Protein AF-A0A7D9H496-F1 (afdb_monomer)

pLDDT: mean 77.77, std 19.49, range [36.91, 95.25]

Foldseek 3Di:
DDDPPPPPCPDLVNLLVVLLVLLCVQPVPQSVVLVVCVVVVVDDSVVSSVSSNVSNCVVPPPD

Structure (mmCIF, N/CA/C/O backbone):
data_AF-A0A7D9H496-F1
#
_entry.id   AF-A0A7D9H496-F1
#
loop_
_atom_site.group_PDB
_atom_site.id
_atom_site.type_symbol
_atom_site.label_atom_id
_atom_site.label_alt_id
_atom_site.label_comp_id
_atom_site.label_asym_id
_atom_site.label_entity_id
_atom_site.label_seq_id
_atom_site.pdbx_PDB_ins_code
_atom_site.Cartn_x
_atom_site.Cartn_y
_atom_site.Cartn_z
_atom_site.occupancy
_atom_site.B_iso_or_equiv
_atom_site.auth_seq_id
_atom_site.auth_comp_id
_atom_site.auth_asym_id
_atom_site.auth_atom_id
_atom_site.pdbx_PDB_model_num
ATOM 1 N N . MET A 1 1 ? 6.122 -28.563 -26.627 1.00 36.91 1 MET A N 1
ATOM 2 C CA . MET A 1 1 ? 6.802 -28.662 -25.322 1.00 36.91 1 MET A CA 1
ATOM 3 C C . MET A 1 1 ? 7.149 -27.252 -24.902 1.00 36.91 1 MET A C 1
ATOM 5 O O . MET A 1 1 ? 7.877 -26.578 -25.621 1.00 36.91 1 MET A O 1
ATOM 9 N N . GLU A 1 2 ? 6.487 -26.802 -23.842 1.00 43.66 2 GLU A N 1
ATOM 10 C CA . GLU A 1 2 ? 6.578 -25.474 -23.239 1.00 43.66 2 GLU A CA 1
ATOM 11 C C . GLU A 1 2 ? 8.007 -25.113 -22.818 1.00 43.66 2 GLU A C 1
ATOM 13 O O . GLU A 1 2 ? 8.717 -25.932 -22.242 1.00 43.66 2 GLU A O 1
ATOM 18 N N . GLN A 1 3 ? 8.393 -23.857 -23.041 1.00 44.56 3 GLN A N 1
ATOM 19 C CA . GLN A 1 3 ? 9.381 -23.189 -22.200 1.00 44.56 3 GLN A CA 1
ATOM 20 C C . GLN A 1 3 ? 8.642 -22.085 -21.449 1.00 44.56 3 GLN A C 1
ATOM 22 O O . GLN A 1 3 ? 8.450 -20.985 -21.961 1.00 44.56 3 GLN A O 1
ATOM 27 N N . ALA A 1 4 ? 8.163 -22.420 -20.252 1.00 43.81 4 ALA A N 1
ATOM 28 C CA . ALA A 1 4 ? 7.719 -21.438 -19.281 1.00 43.81 4 ALA A CA 1
ATOM 29 C C . ALA A 1 4 ? 8.966 -20.689 -18.798 1.00 43.81 4 ALA A C 1
ATOM 31 O O . ALA A 1 4 ? 9.709 -21.170 -17.945 1.00 43.81 4 ALA A O 1
ATOM 32 N N . THR A 1 5 ? 9.241 -19.530 -19.392 1.00 46.91 5 THR A N 1
ATOM 33 C CA . THR A 1 5 ? 10.176 -18.569 -18.815 1.00 46.91 5 THR A CA 1
ATOM 34 C C . THR A 1 5 ? 9.554 -18.083 -17.518 1.00 46.91 5 THR A C 1
ATOM 36 O O . THR A 1 5 ? 8.609 -17.295 -17.544 1.00 46.91 5 THR A O 1
ATOM 39 N N . CYS A 1 6 ? 10.043 -18.608 -16.396 1.00 48.97 6 CYS A N 1
ATOM 40 C CA . CYS A 1 6 ? 9.774 -18.090 -15.065 1.00 48.97 6 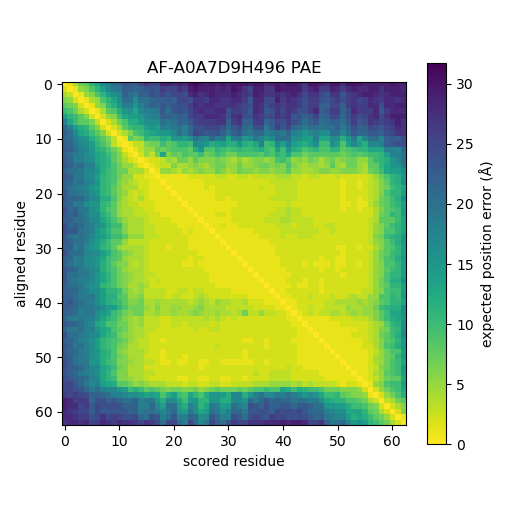CYS A CA 1
ATOM 41 C C . CYS A 1 6 ? 10.012 -16.579 -15.116 1.00 48.97 6 CYS A C 1
ATOM 43 O O . CYS A 1 6 ? 11.146 -16.133 -15.292 1.00 48.97 6 CYS A O 1
ATOM 45 N N . VAL A 1 7 ? 8.926 -15.807 -15.084 1.00 45.53 7 VAL A N 1
ATOM 46 C CA . VAL A 1 7 ? 8.960 -14.347 -15.092 1.00 45.53 7 VAL A CA 1
ATOM 47 C C . VAL A 1 7 ? 9.827 -13.938 -13.907 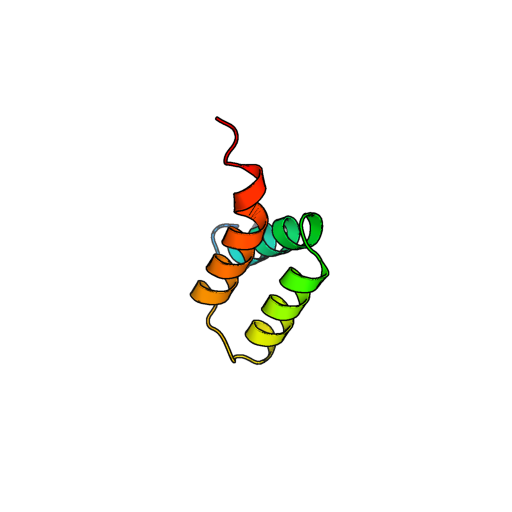1.00 45.53 7 VAL A C 1
ATOM 49 O O . VAL A 1 7 ? 9.495 -14.260 -12.769 1.00 45.53 7 VAL A O 1
ATOM 52 N N . GLY A 1 8 ? 10.983 -13.337 -14.198 1.00 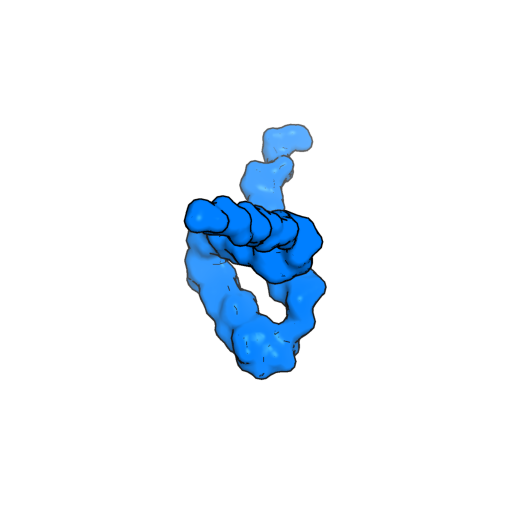45.56 8 GLY A N 1
ATOM 53 C CA . GLY A 1 8 ? 11.990 -12.977 -13.207 1.00 45.56 8 GLY A CA 1
ATOM 54 C C . GLY A 1 8 ? 11.358 -12.212 -12.051 1.00 45.56 8 GLY A C 1
ATOM 55 O O . GLY A 1 8 ? 10.801 -11.133 -12.237 1.00 45.56 8 GLY A O 1
ATOM 56 N N . ALA A 1 9 ? 11.449 -12.818 -10.874 1.00 49.81 9 ALA A N 1
ATOM 57 C CA . ALA A 1 9 ? 10.831 -12.431 -9.617 1.00 49.81 9 ALA A CA 1
ATOM 58 C C . ALA A 1 9 ? 11.462 -11.187 -8.950 1.00 49.81 9 ALA A C 1
ATOM 60 O O . ALA A 1 9 ? 11.114 -10.874 -7.821 1.00 49.81 9 ALA A O 1
ATOM 61 N N . ASP A 1 10 ? 12.327 -10.444 -9.650 1.00 51.44 10 ASP A N 1
ATOM 62 C CA . ASP A 1 10 ? 13.066 -9.275 -9.135 1.00 51.44 10 ASP A CA 1
ATOM 63 C C . ASP A 1 10 ? 12.522 -7.927 -9.655 1.00 51.44 10 ASP A C 1
ATOM 65 O O . ASP A 1 10 ? 13.227 -6.917 -9.698 1.00 51.44 10 ASP A O 1
ATOM 69 N N . HIS A 1 11 ? 11.267 -7.881 -10.110 1.00 51.22 11 HIS A N 1
ATOM 70 C CA . HIS A 1 11 ? 10.653 -6.623 -10.532 1.00 51.22 11 HIS A CA 1
ATOM 71 C C . HIS A 1 11 ? 10.155 -5.847 -9.296 1.00 51.22 11 HIS A C 1
ATOM 73 O O . HIS A 1 11 ? 9.521 -6.453 -8.429 1.00 51.22 11 HIS A O 1
ATOM 79 N N . PRO A 1 12 ? 10.338 -4.513 -9.204 1.00 58.47 12 PRO A N 1
ATOM 80 C CA . PRO A 1 12 ? 9.832 -3.710 -8.081 1.00 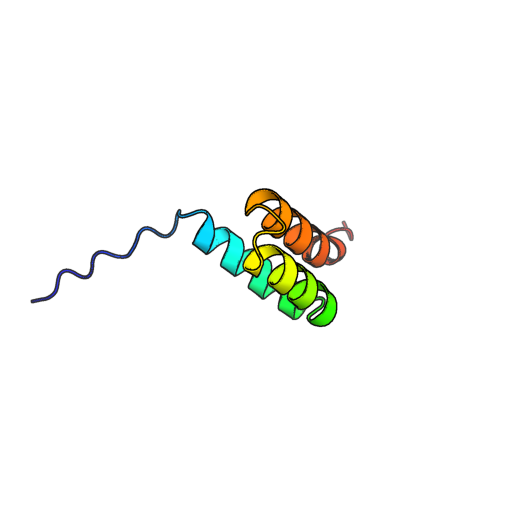58.47 12 PRO A CA 1
ATOM 81 C C . PRO A 1 12 ? 8.329 -3.903 -7.830 1.00 58.47 12 PRO A C 1
ATOM 83 O O . PRO A 1 12 ? 7.873 -3.785 -6.700 1.00 58.47 12 PRO A O 1
ATOM 86 N N . GLN A 1 13 ? 7.569 -4.285 -8.858 1.00 63.66 13 GLN A N 1
ATOM 87 C CA . GLN A 1 13 ? 6.151 -4.632 -8.743 1.00 63.66 13 GLN A CA 1
ATOM 88 C C . GLN A 1 13 ? 5.891 -5.877 -7.876 1.00 63.66 13 GLN A C 1
ATOM 90 O O . GLN A 1 13 ? 4.907 -5.894 -7.139 1.00 63.66 13 GLN A O 1
ATOM 95 N N . THR A 1 14 ? 6.755 -6.895 -7.924 1.00 68.75 14 THR A N 1
ATOM 96 C CA . THR A 1 14 ? 6.623 -8.108 -7.098 1.00 68.75 14 THR A CA 1
ATOM 97 C C . THR A 1 14 ? 6.896 -7.782 -5.632 1.00 68.75 14 THR A C 1
ATOM 99 O O . THR A 1 14 ? 6.067 -8.084 -4.779 1.00 68.75 14 THR A O 1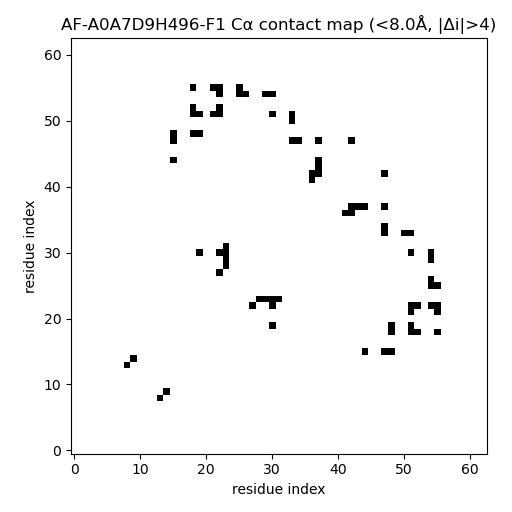
ATOM 102 N N . MET A 1 15 ? 7.983 -7.053 -5.351 1.00 68.50 15 MET A N 1
ATOM 103 C CA . MET A 1 15 ? 8.321 -6.593 -3.996 1.00 68.50 15 MET A CA 1
ATOM 104 C C . MET A 1 15 ? 7.224 -5.693 -3.406 1.00 68.50 15 MET A C 1
ATOM 106 O O . MET A 1 15 ? 6.835 -5.851 -2.253 1.00 68.50 15 MET A O 1
ATOM 110 N N . ILE A 1 16 ? 6.670 -4.780 -4.209 1.00 77.44 16 ILE A N 1
ATOM 111 C CA . ILE A 1 16 ? 5.537 -3.942 -3.802 1.00 77.44 16 ILE A CA 1
ATOM 112 C C . ILE A 1 16 ? 4.305 -4.792 -3.469 1.00 77.44 16 ILE A C 1
ATOM 114 O O . ILE A 1 16 ? 3.624 -4.518 -2.483 1.00 77.44 16 ILE A O 1
ATOM 118 N N . SER A 1 17 ? 4.042 -5.841 -4.251 1.00 81.19 17 SER A N 1
ATOM 119 C CA . SER A 1 17 ? 2.902 -6.734 -4.024 1.00 81.19 17 SER A CA 1
ATOM 120 C C . SER A 1 17 ? 3.034 -7.520 -2.716 1.00 81.19 17 SER A C 1
ATOM 122 O O . SER A 1 17 ? 2.050 -7.668 -1.997 1.00 81.19 17 SER A O 1
ATOM 124 N N . GLU A 1 18 ? 4.235 -7.982 -2.360 1.00 88.31 18 GLU A N 1
ATOM 125 C CA . GLU A 1 18 ? 4.474 -8.704 -1.101 1.00 88.31 18 GLU A CA 1
ATOM 126 C C . GLU A 1 18 ? 4.316 -7.809 0.134 1.00 88.31 18 GLU A C 1
ATOM 128 O O . GLU A 1 18 ? 3.660 -8.199 1.107 1.00 88.31 18 GLU A O 1
ATOM 133 N N . ILE A 1 19 ? 4.868 -6.591 0.090 1.00 89.81 19 ILE A N 1
ATOM 134 C CA . ILE A 1 19 ? 4.735 -5.621 1.187 1.00 89.81 19 ILE A CA 1
ATOM 135 C C . ILE A 1 19 ? 3.267 -5.191 1.323 1.00 89.81 19 ILE 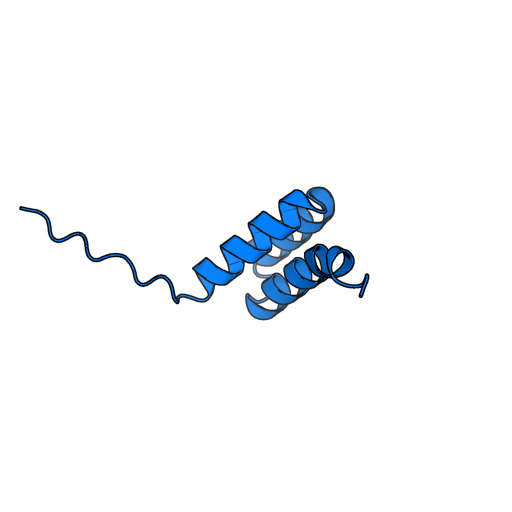A C 1
ATOM 137 O O . ILE A 1 19 ? 2.761 -5.109 2.439 1.00 89.81 19 ILE A O 1
ATOM 141 N N . TYR A 1 20 ? 2.554 -4.995 0.209 1.00 88.88 20 TYR A N 1
ATOM 142 C CA . TYR A 1 20 ? 1.117 -4.712 0.217 1.00 88.88 20 TYR A CA 1
ATOM 143 C C . TYR A 1 20 ? 0.301 -5.836 0.868 1.00 88.88 20 TYR A C 1
ATOM 145 O O . TYR A 1 20 ? -0.515 -5.558 1.746 1.00 88.88 20 TYR A O 1
ATOM 153 N N . ILE A 1 21 ? 0.532 -7.098 0.489 1.00 90.75 21 ILE A N 1
ATOM 154 C CA . ILE A 1 21 ? -0.161 -8.250 1.092 1.00 90.75 21 ILE A CA 1
ATOM 155 C C . ILE A 1 21 ? 0.138 -8.327 2.591 1.00 90.75 21 ILE A C 1
ATOM 157 O O . ILE A 1 21 ? -0.770 -8.541 3.388 1.00 90.75 21 ILE A O 1
ATOM 161 N N . SER A 1 22 ? 1.391 -8.109 2.989 1.00 91.00 22 SER A N 1
ATOM 162 C CA . SER A 1 22 ? 1.782 -8.107 4.402 1.00 91.00 22 SER A CA 1
ATOM 163 C C . SER A 1 22 ? 1.086 -6.987 5.177 1.00 91.00 22 SER A C 1
ATOM 165 O O . SER A 1 22 ? 0.563 -7.220 6.264 1.00 91.00 22 SER A O 1
ATOM 167 N N . ALA A 1 23 ? 1.014 -5.787 4.601 1.00 91.75 23 ALA A N 1
ATOM 168 C CA . ALA A 1 23 ? 0.336 -4.647 5.203 1.00 91.75 23 ALA A CA 1
ATOM 169 C C . ALA A 1 23 ? -1.178 -4.882 5.330 1.00 91.75 23 ALA A C 1
ATOM 171 O O . ALA A 1 23 ? -1.747 -4.574 6.376 1.00 91.75 23 ALA A O 1
ATOM 172 N N . LEU A 1 24 ? -1.820 -5.494 4.323 1.00 91.88 24 LEU A N 1
ATOM 173 C CA . LEU A 1 24 ? -3.237 -5.879 4.374 1.00 91.88 24 LEU A CA 1
ATOM 174 C C . LEU A 1 24 ? -3.558 -6.784 5.570 1.00 91.88 24 LEU A C 1
ATOM 176 O O . LEU A 1 24 ? -4.638 -6.667 6.142 1.00 91.88 24 LEU A O 1
ATOM 180 N N . LEU A 1 25 ? -2.639 -7.681 5.943 1.00 92.75 25 LEU A N 1
ATOM 181 C CA . LEU A 1 25 ? -2.819 -8.586 7.081 1.00 92.75 25 LEU A CA 1
ATOM 182 C C . LEU A 1 25 ? -2.685 -7.879 8.439 1.00 92.75 25 LEU A C 1
ATOM 184 O O . LEU A 1 25 ? -3.238 -8.370 9.422 1.00 92.75 25 LEU A O 1
ATOM 188 N N . VAL A 1 26 ? -1.959 -6.758 8.504 1.00 92.88 26 VAL A N 1
ATOM 189 C CA . VAL A 1 26 ? -1.769 -5.974 9.736 1.00 92.88 26 VAL A CA 1
ATOM 190 C C . VAL A 1 26 ? -2.864 -4.920 9.898 1.00 92.88 26 VAL A C 1
ATOM 192 O O . VAL A 1 26 ? -3.509 -4.852 10.942 1.00 92.88 26 VAL A O 1
ATOM 195 N N . ASP A 1 27 ? -3.090 -4.111 8.864 1.00 93.75 27 ASP A N 1
ATOM 196 C CA . ASP A 1 27 ? -4.123 -3.077 8.826 1.00 93.75 27 ASP A CA 1
ATOM 197 C C . ASP A 1 27 ? -4.694 -2.969 7.407 1.00 93.75 27 ASP A C 1
ATOM 199 O O . ASP A 1 27 ? -4.178 -2.250 6.543 1.00 93.75 27 ASP A O 1
ATOM 203 N N . GLU A 1 28 ? -5.784 -3.699 7.170 1.00 93.38 28 GLU A N 1
ATOM 204 C CA . GLU A 1 28 ? -6.505 -3.701 5.897 1.00 93.38 28 GLU A CA 1
ATOM 205 C C . GLU A 1 28 ? -6.982 -2.291 5.517 1.00 93.38 28 GLU A C 1
ATOM 207 O O . GLU A 1 28 ? -6.805 -1.855 4.380 1.00 93.38 28 GLU A O 1
ATOM 212 N N . ALA A 1 29 ? -7.548 -1.542 6.468 1.00 94.31 29 ALA A N 1
ATOM 213 C CA . ALA A 1 29 ? -8.180 -0.255 6.197 1.00 94.31 29 ALA A CA 1
ATOM 214 C C . ALA A 1 29 ? -7.163 0.813 5.776 1.00 94.31 29 ALA A C 1
ATOM 216 O O . ALA A 1 29 ? -7.442 1.624 4.883 1.00 94.31 29 ALA A O 1
ATOM 217 N N . LEU A 1 30 ? -5.992 0.836 6.413 1.00 93.25 30 LEU A N 1
ATOM 218 C CA . LEU A 1 30 ? -4.908 1.744 6.059 1.00 93.25 30 LEU A CA 1
ATOM 219 C C . LEU A 1 30 ? -4.217 1.298 4.764 1.00 93.25 30 LEU A C 1
ATOM 221 O O . LEU A 1 30 ? -3.982 2.122 3.876 1.00 93.25 30 LEU A O 1
ATOM 225 N N . SER A 1 31 ? -3.976 -0.002 4.601 1.00 93.94 31 SER A N 1
ATOM 226 C CA . SER A 1 31 ? -3.352 -0.563 3.397 1.00 93.94 31 SER A CA 1
ATOM 227 C C . SER A 1 31 ? -4.172 -0.304 2.138 1.00 93.94 31 SER A C 1
ATOM 229 O O . SER A 1 31 ? -3.617 0.049 1.093 1.00 93.94 31 SER A O 1
ATOM 231 N N . ASP A 1 32 ? -5.496 -0.399 2.245 1.00 93.81 32 ASP A N 1
ATOM 232 C CA . ASP A 1 32 ? -6.424 -0.154 1.145 1.00 93.81 32 ASP A CA 1
ATOM 233 C C . ASP A 1 32 ? -6.525 1.346 0.786 1.00 93.81 32 ASP A C 1
ATOM 235 O O . ASP A 1 32 ? -6.747 1.720 -0.369 1.00 93.81 32 ASP A O 1
ATOM 239 N N . GLN A 1 33 ? -6.292 2.249 1.748 1.00 95.25 33 GLN A N 1
ATOM 240 C CA . GLN A 1 33 ? -6.165 3.686 1.471 1.00 95.25 33 GLN A CA 1
ATOM 241 C C . GLN A 1 33 ? -4.893 4.009 0.682 1.00 95.25 33 GLN A C 1
ATOM 243 O O . GLN A 1 33 ? -4.955 4.778 -0.284 1.00 95.25 33 GLN A O 1
ATOM 248 N N . VAL A 1 34 ? -3.761 3.404 1.059 1.00 93.56 34 VAL A N 1
ATOM 249 C CA . VAL A 1 34 ? -2.488 3.545 0.335 1.00 93.56 34 VAL A CA 1
ATOM 250 C C . VAL A 1 34 ? -2.634 3.007 -1.089 1.00 93.56 34 VAL A C 1
ATOM 252 O O . VAL A 1 34 ? -2.292 3.716 -2.039 1.00 93.56 34 VAL A O 1
ATOM 255 N N . TRP A 1 35 ? -3.260 1.834 -1.258 1.00 92.88 35 TRP A N 1
ATOM 256 C CA . TRP A 1 35 ? -3.570 1.262 -2.572 1.00 92.88 35 TRP A CA 1
ATOM 257 C C . TRP A 1 35 ? -4.368 2.229 -3.450 1.00 92.88 35 TRP A C 1
ATOM 259 O O . TRP A 1 35 ? -3.953 2.551 -4.561 1.00 92.88 35 TRP A O 1
ATOM 269 N N . LYS A 1 36 ? -5.477 2.780 -2.939 1.00 93.88 36 LYS A N 1
ATOM 270 C CA . LYS A 1 36 ? -6.315 3.736 -3.688 1.00 93.88 36 LYS A CA 1
ATOM 271 C C . LYS A 1 36 ? -5.565 5.008 -4.084 1.00 93.88 36 LYS A C 1
ATOM 273 O O . LYS A 1 36 ? -5.909 5.622 -5.097 1.00 93.88 36 LYS A O 1
ATOM 278 N N . ALA A 1 37 ? -4.602 5.461 -3.283 1.00 93.25 37 ALA A N 1
ATOM 279 C CA . ALA A 1 37 ? -3.788 6.630 -3.605 1.00 93.25 37 ALA A CA 1
ATOM 280 C C . ALA A 1 37 ? -2.751 6.319 -4.697 1.00 93.25 37 ALA A C 1
ATOM 282 O O . ALA A 1 37 ? -2.591 7.114 -5.630 1.00 93.25 37 ALA A O 1
ATOM 283 N N . TRP A 1 38 ? -2.098 5.161 -4.604 1.00 92.75 38 TRP A N 1
ATOM 284 C CA . TRP A 1 38 ? -1.134 4.666 -5.583 1.00 92.75 38 TRP A CA 1
ATOM 285 C C . TRP A 1 38 ? -1.782 4.362 -6.940 1.00 92.75 38 TRP A C 1
ATOM 287 O O . TRP A 1 38 ? -1.341 4.898 -7.955 1.00 92.75 38 TRP A O 1
ATOM 297 N N . ASP A 1 39 ? -2.902 3.634 -6.957 1.00 91.88 39 ASP A N 1
ATOM 298 C CA . ASP A 1 39 ? -3.654 3.277 -8.171 1.00 91.88 39 ASP A CA 1
ATOM 299 C C . ASP A 1 39 ? -4.137 4.521 -8.942 1.00 91.88 39 ASP A C 1
ATOM 301 O O . ASP A 1 39 ? -4.032 4.619 -10.166 1.00 91.88 39 ASP A O 1
ATOM 305 N N . LYS A 1 40 ? -4.541 5.571 -8.215 1.00 94.38 40 LYS A N 1
ATOM 306 C CA . LYS A 1 40 ? -4.896 6.880 -8.796 1.00 94.38 40 LYS A CA 1
ATOM 307 C C . LYS A 1 40 ? -3.690 7.704 -9.263 1.00 94.38 40 LYS A C 1
ATOM 309 O O . LYS A 1 40 ? -3.866 8.873 -9.610 1.00 94.38 40 LYS A O 1
ATOM 314 N N . ARG A 1 41 ? -2.476 7.143 -9.237 1.00 90.31 41 ARG A N 1
ATOM 315 C CA . ARG A 1 41 ? -1.197 7.806 -9.544 1.00 90.31 41 ARG A CA 1
ATOM 316 C C . ARG A 1 41 ? -0.961 9.090 -8.748 1.00 90.31 41 ARG A C 1
ATOM 318 O O . ARG A 1 41 ? -0.262 9.992 -9.205 1.00 90.31 41 ARG A O 1
ATOM 325 N N . LYS A 1 42 ? -1.541 9.189 -7.548 1.00 91.31 42 LYS A N 1
ATOM 326 C CA . LYS A 1 42 ? -1.282 10.305 -6.621 1.00 91.31 42 LYS A CA 1
ATOM 327 C C . LYS A 1 42 ? 0.006 10.103 -5.823 1.00 91.31 42 LYS A C 1
ATOM 329 O O . LYS A 1 42 ? 0.389 10.976 -5.052 1.00 91.31 42 LYS A O 1
ATOM 334 N N . MET A 1 43 ? 0.640 8.947 -5.988 1.00 88.94 43 MET A N 1
ATOM 335 C CA . MET A 1 43 ? 1.783 8.482 -5.222 1.00 88.94 43 MET A CA 1
ATOM 336 C C . MET A 1 43 ? 2.658 7.606 -6.120 1.00 88.94 43 MET A C 1
ATOM 338 O O . MET A 1 43 ? 2.131 6.875 -6.957 1.00 88.94 43 MET A O 1
ATOM 342 N N . SER A 1 44 ? 3.980 7.697 -5.968 1.00 89.88 44 SER A N 1
ATOM 343 C CA . SER A 1 44 ? 4.909 6.825 -6.687 1.00 89.88 44 SER A CA 1
ATOM 344 C C . SER A 1 44 ? 5.031 5.459 -6.013 1.00 89.88 44 SER A C 1
ATOM 346 O O . SER A 1 44 ? 4.756 5.317 -4.822 1.00 89.88 44 SER A O 1
ATOM 348 N N . ASP A 1 45 ? 5.526 4.482 -6.767 1.00 89.12 45 ASP A N 1
ATOM 349 C CA . ASP A 1 45 ? 5.864 3.131 -6.304 1.00 89.12 45 ASP A CA 1
ATOM 350 C C . ASP A 1 45 ? 6.721 3.139 -5.028 1.00 89.12 45 ASP A C 1
ATOM 352 O O . ASP A 1 45 ? 6.459 2.386 -4.093 1.00 89.12 45 ASP A O 1
ATOM 356 N N . PHE A 1 46 ? 7.699 4.050 -4.956 1.00 89.19 46 PHE A N 1
ATOM 357 C CA . PHE A 1 46 ? 8.558 4.222 -3.783 1.00 89.19 46 PHE A CA 1
ATOM 358 C C . PHE A 1 46 ? 7.762 4.604 -2.527 1.00 89.19 46 PHE A C 1
ATOM 360 O O . PHE A 1 46 ? 7.927 3.991 -1.476 1.00 89.19 46 PHE A O 1
ATOM 367 N N . TRP A 1 47 ? 6.882 5.603 -2.633 1.00 91.00 47 TRP A N 1
ATOM 368 C CA . TRP A 1 47 ? 6.091 6.076 -1.495 1.00 91.00 47 TRP A CA 1
ATOM 369 C C . TRP A 1 47 ? 5.030 5.064 -1.062 1.00 91.00 47 TRP A C 1
ATOM 371 O O . TRP A 1 47 ? 4.784 4.925 0.133 1.00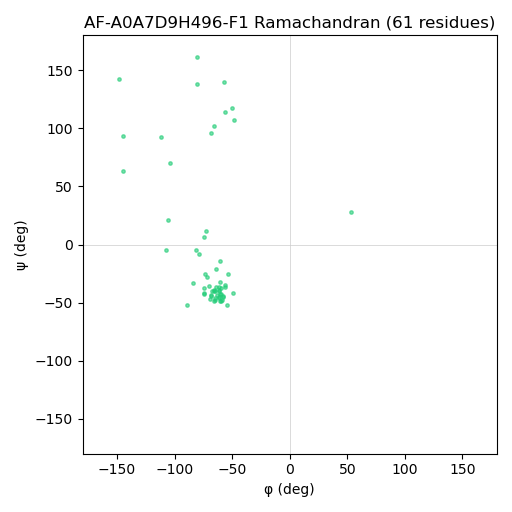 91.00 47 TRP A O 1
ATOM 381 N N . ALA A 1 48 ? 4.439 4.340 -2.014 1.00 91.19 48 ALA A N 1
ATOM 382 C CA . ALA A 1 48 ? 3.486 3.280 -1.713 1.00 91.19 48 ALA A CA 1
ATOM 383 C C . ALA A 1 48 ? 4.170 2.130 -0.959 1.00 91.19 48 ALA A C 1
ATOM 385 O O . ALA A 1 48 ? 3.710 1.741 0.113 1.00 91.19 48 ALA A O 1
ATOM 386 N N . GLY A 1 49 ? 5.327 1.672 -1.454 1.00 91.50 49 GLY A N 1
ATOM 387 C CA . GLY A 1 49 ? 6.153 0.670 -0.779 1.00 91.50 49 GLY A CA 1
ATOM 388 C C . GLY A 1 49 ? 6.575 1.097 0.628 1.00 91.50 49 GLY A C 1
ATOM 389 O O . GLY A 1 49 ? 6.435 0.316 1.564 1.00 91.50 49 GLY A O 1
ATOM 390 N N . TRP A 1 50 ? 7.017 2.348 0.802 1.00 91.38 50 TRP A N 1
ATOM 391 C CA . TRP A 1 50 ? 7.383 2.887 2.116 1.00 91.38 50 TRP A CA 1
ATOM 392 C C . TRP A 1 50 ? 6.202 2.896 3.090 1.00 91.38 50 TRP A C 1
ATOM 394 O O . TRP A 1 50 ? 6.341 2.477 4.233 1.00 91.38 50 TRP A O 1
ATOM 404 N N . LEU A 1 51 ? 5.024 3.351 2.656 1.00 93.00 51 LEU A N 1
ATOM 405 C CA . LEU A 1 51 ? 3.850 3.392 3.527 1.00 93.00 51 LEU A CA 1
ATOM 406 C C . LEU A 1 51 ? 3.397 1.993 3.936 1.00 93.00 51 LEU A C 1
ATOM 408 O O . LEU A 1 51 ? 3.187 1.763 5.124 1.00 93.00 51 LEU A O 1
ATOM 412 N N . TRP A 1 52 ? 3.309 1.042 3.003 1.00 93.81 52 TRP A N 1
ATOM 413 C CA . TRP A 1 52 ? 2.999 -0.339 3.371 1.00 93.81 52 TRP A CA 1
ATOM 414 C C . TRP A 1 52 ? 4.064 -0.938 4.296 1.00 93.81 52 TRP A C 1
ATOM 416 O O . TRP A 1 52 ? 3.707 -1.618 5.251 1.00 93.81 52 TRP A O 1
ATOM 426 N N . TRP A 1 53 ? 5.346 -0.612 4.109 1.00 91.50 53 TRP A N 1
ATOM 427 C CA . TRP A 1 53 ? 6.398 -1.020 5.042 1.00 91.50 53 TRP A CA 1
ATOM 428 C C . TRP A 1 53 ? 6.141 -0.497 6.457 1.00 91.50 53 TRP A C 1
ATOM 430 O O . TRP A 1 53 ? 6.150 -1.279 7.401 1.00 91.50 53 TRP A O 1
ATOM 440 N N . THR A 1 54 ? 5.814 0.791 6.613 1.00 91.12 54 THR A N 1
ATOM 441 C CA . THR A 1 54 ? 5.514 1.380 7.933 1.00 91.12 54 THR A CA 1
ATOM 442 C C . THR A 1 54 ? 4.272 0.795 8.607 1.00 91.12 54 THR A C 1
ATOM 444 O O . THR A 1 54 ? 4.141 0.901 9.822 1.00 91.12 54 THR A O 1
ATOM 447 N N . ILE A 1 55 ? 3.363 0.175 7.847 1.00 91.19 55 ILE A N 1
ATOM 448 C CA . ILE A 1 55 ? 2.210 -0.551 8.398 1.00 91.19 55 ILE A CA 1
ATOM 449 C C . ILE A 1 55 ? 2.657 -1.892 8.992 1.00 91.19 55 ILE A C 1
ATOM 451 O O . ILE A 1 55 ? 2.147 -2.297 10.030 1.00 91.19 55 ILE A O 1
ATOM 455 N N . VAL A 1 56 ? 3.625 -2.568 8.365 1.00 88.12 56 VAL A N 1
ATOM 456 C CA . VAL A 1 56 ? 4.135 -3.885 8.792 1.00 88.12 56 VAL A CA 1
ATOM 457 C C . VAL A 1 56 ? 5.209 -3.768 9.887 1.00 88.12 56 VAL A C 1
ATOM 459 O O . VAL A 1 56 ? 5.297 -4.613 10.779 1.00 88.12 56 VAL A O 1
ATOM 462 N N . GLU A 1 57 ? 6.012 -2.704 9.858 1.00 80.62 57 GLU A N 1
ATOM 463 C CA . GLU A 1 57 ? 7.113 -2.432 10.788 1.00 80.62 57 GLU A CA 1
ATOM 464 C C . GLU A 1 57 ? 6.750 -2.393 12.292 1.00 80.62 57 GLU A C 1
ATOM 466 O O . GLU A 1 57 ? 7.562 -2.888 13.078 1.00 80.62 57 GLU A O 1
ATOM 471 N N . PRO A 1 58 ? 5.569 -1.921 12.757 1.00 62.47 58 PRO A N 1
ATOM 472 C CA . PRO A 1 58 ? 5.235 -1.947 14.185 1.00 62.47 58 PRO A CA 1
ATOM 473 C C . PRO A 1 58 ? 5.193 -3.352 14.813 1.00 62.47 58 PRO A C 1
ATOM 475 O O . PRO A 1 58 ? 5.242 -3.449 16.034 1.00 62.47 58 PRO A O 1
ATOM 478 N N . CYS A 1 59 ? 5.174 -4.441 14.032 1.00 54.41 59 CYS A N 1
ATOM 479 C CA . CYS A 1 59 ? 5.342 -5.802 14.561 1.00 54.41 59 CYS A CA 1
ATOM 480 C C . CYS A 1 59 ? 6.803 -6.199 14.860 1.00 54.41 59 CYS A C 1
ATOM 482 O O . CYS A 1 59 ? 7.024 -7.272 15.415 1.00 54.41 59 CYS A O 1
ATOM 484 N N . SER A 1 60 ? 7.798 -5.385 14.485 1.00 53.19 60 SER A N 1
ATOM 485 C CA . SER A 1 60 ? 9.224 -5.762 14.518 1.00 53.19 60 SER A CA 1
ATOM 486 C C . SER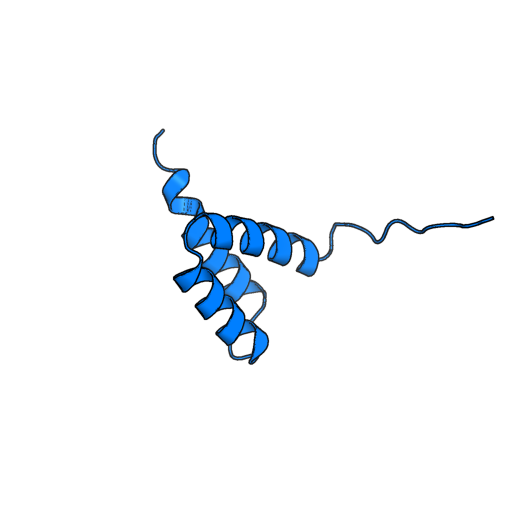 A 1 60 ? 10.042 -5.086 15.627 1.00 53.19 60 SER A C 1
ATOM 488 O O . SER A 1 60 ? 11.217 -5.410 15.785 1.00 53.19 60 SER A O 1
ATOM 490 N N . ILE A 1 61 ? 9.456 -4.165 16.403 1.00 50.41 61 ILE A N 1
ATOM 491 C CA . IL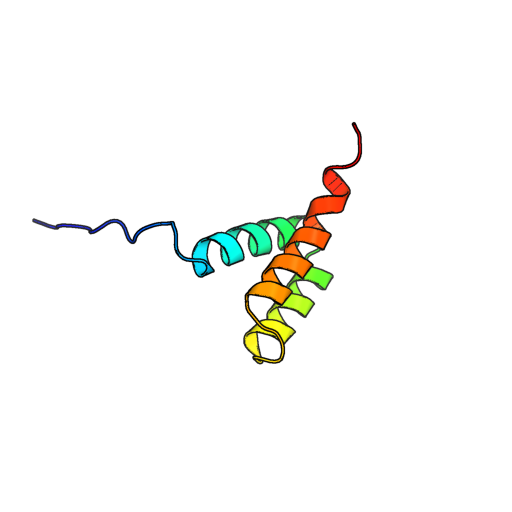E A 1 61 ? 10.134 -3.489 17.524 1.00 50.41 61 ILE A CA 1
ATOM 492 C C . ILE A 1 61 ? 9.648 -4.091 18.847 1.00 50.41 61 ILE A C 1
ATOM 494 O O . ILE A 1 61 ? 8.917 -3.470 19.609 1.00 50.41 61 ILE A O 1
ATOM 498 N N . ASP A 1 62 ? 10.058 -5.331 19.088 1.00 49.22 62 ASP A N 1
ATOM 499 C CA . ASP A 1 62 ? 10.087 -5.957 20.414 1.00 49.22 62 ASP A CA 1
ATOM 500 C C . ASP A 1 62 ? 11.328 -6.873 20.465 1.00 49.22 62 ASP A C 1
ATOM 502 O O . ASP A 1 62 ? 11.232 -8.099 20.502 1.00 49.22 62 ASP A O 1
ATOM 506 N N . LEU A 1 63 ? 12.518 -6.263 20.353 1.00 42.09 63 LEU A N 1
ATOM 507 C CA . LEU A 1 63 ? 13.831 -6.866 20.634 1.00 42.09 63 LEU A CA 1
ATOM 508 C C . LEU A 1 63 ? 14.788 -5.823 21.222 1.00 42.09 63 LEU A C 1
ATOM 510 O O . LEU A 1 63 ? 14.910 -4.729 20.625 1.00 42.09 63 LEU A O 1
#

Sequence (63 aa):
MEQATCVGADHPQTMISEIYISALLVDEALSDQVWKAWDKRKMSDFWAGWLWWTIVEPCSIDL

Radius of gyration: 14.29 Å; Cα contacts (8 Å, |Δi|>4): 41; chains: 1; bounding box: 22×39×46 Å

Mean predicted aligned error: 9.66 Å

Organism: NCBI:txid1983305

Secondary structure (DSSP, 8-state):
--------S--HHHHHHHHHHHHHHH-HHHHHHHHHHHHTTSS-HHHHHHHHHHHHGGGS---

Solvent-accessible surface area (backbone atoms only — not comparable to full-atom values): 3794 Å² total; per-residue (Å²): 134,86,81,82,74,75,73,72,80,82,43,71,67,52,56,41,49,54,39,43,55,50,7,38,75,69,39,46,76,61,38,52,51,48,47,57,38,36,77,68,65,75,42,52,74,68,59,43,42,51,52,25,41,64,56,45,49,73,80,68,80,83,126